Protein AF-A0A831SIT0-F1 (afdb_monomer_lite)

Radius of gyration: 18.87 Å; chains: 1; bounding box: 39×34×57 Å

Foldseek 3Di:
DDPPPPCDDCCNPPVVVVCVVCVVVVDDDDDCVCQLVPVRQGPLRDPDPVDPDSCVPQLVVLCVVDPPDDSVVSVVVVCLVPPDPVPPDPVVSVVSVVD

Sequence (99 aa):
MTFIRGSYSEQALVERPAMDLFSQLGWDVANCFNEFDEKGVSFLGRDNKSDVVLLSRLKPILQKINPGIPEQVCDEAIKILTQDRSLMGLVSANREVYE

Secondary structure (DSSP, 8-state):
----TTTTSHIIIIIHHHHHHHHHTT------TTTTTTTT--TT--SSTT--S-HHHHHHHHHHHSTT--HHHHHHHHHHHT---TTS-HHHHHHHHH-

Structure (mmCIF, N/CA/C/O backbone):
data_AF-A0A831SIT0-F1
#
_entry.id   AF-A0A831SIT0-F1
#
loop_
_atom_site.group_PDB
_atom_site.id
_atom_site.type_symbol
_atom_site.label_atom_id
_atom_site.label_alt_id
_atom_site.label_comp_id
_atom_site.label_asym_id
_atom_site.label_entity_id
_atom_site.label_seq_id
_atom_site.pdbx_PDB_ins_code
_atom_site.Cartn_x
_atom_site.Cartn_y
_atom_site.Cartn_z
_atom_site.occupancy
_atom_site.B_iso_or_equiv
_atom_site.auth_seq_id
_atom_site.auth_comp_id
_atom_site.auth_asym_id
_atom_site.auth_atom_id
_atom_site.pdbx_PDB_model_num
ATOM 1 N N . MET A 1 1 ? 18.147 -8.335 -40.231 1.00 39.97 1 MET A N 1
ATOM 2 C CA . MET A 1 1 ? 17.654 -8.705 -38.887 1.00 39.97 1 MET A CA 1
ATOM 3 C C . MET A 1 1 ? 18.080 -7.620 -37.920 1.00 39.97 1 MET A C 1
ATOM 5 O O . MET A 1 1 ? 19.233 -7.582 -37.514 1.00 39.97 1 MET A O 1
ATOM 9 N N . THR A 1 2 ? 17.186 -6.682 -37.636 1.00 43.00 2 THR A N 1
ATOM 10 C CA . THR A 1 2 ? 17.459 -5.595 -36.694 1.00 43.00 2 THR A CA 1
ATOM 11 C C . THR A 1 2 ? 17.178 -6.129 -35.296 1.00 43.00 2 THR A C 1
ATOM 13 O O . THR A 1 2 ? 16.034 -6.441 -34.978 1.00 43.00 2 THR A O 1
ATOM 16 N N . PHE A 1 3 ? 18.215 -6.301 -34.477 1.00 47.94 3 PHE A N 1
ATOM 17 C CA . PHE A 1 3 ? 18.045 -6.635 -33.066 1.00 47.94 3 PHE A CA 1
ATOM 18 C C . PHE A 1 3 ? 17.329 -5.470 -32.374 1.00 47.94 3 PHE A C 1
ATOM 20 O O . PHE A 1 3 ? 17.919 -4.408 -32.171 1.00 47.94 3 PHE A O 1
ATOM 27 N N . ILE A 1 4 ? 16.057 -5.656 -32.013 1.00 57.75 4 ILE A N 1
ATOM 28 C CA . ILE A 1 4 ? 15.346 -4.726 -31.135 1.00 57.75 4 ILE A CA 1
ATOM 29 C C . ILE A 1 4 ? 15.952 -4.890 -29.735 1.00 57.75 4 ILE A C 1
ATOM 31 O O . ILE A 1 4 ? 15.603 -5.818 -28.998 1.00 57.75 4 ILE A O 1
ATOM 35 N N . ARG A 1 5 ? 16.894 -3.997 -29.392 1.00 53.62 5 ARG A N 1
ATOM 36 C CA . ARG A 1 5 ? 17.367 -3.731 -28.022 1.00 53.62 5 ARG A CA 1
ATOM 37 C C . ARG A 1 5 ? 16.151 -3.335 -27.174 1.00 53.62 5 ARG A C 1
ATOM 39 O O . ARG A 1 5 ? 15.798 -2.168 -27.107 1.00 53.62 5 ARG A O 1
ATOM 46 N N . GLY A 1 6 ? 15.455 -4.315 -26.615 1.00 58.12 6 GLY A N 1
ATOM 47 C CA . GLY A 1 6 ? 14.201 -4.100 -25.885 1.00 58.12 6 GLY A CA 1
ATOM 48 C C . GLY A 1 6 ? 13.352 -5.357 -25.729 1.00 58.12 6 GLY A C 1
ATOM 49 O O . GLY A 1 6 ? 12.497 -5.397 -24.860 1.00 58.12 6 GLY A O 1
ATOM 50 N N . SER A 1 7 ? 13.619 -6.404 -26.518 1.00 65.75 7 SER A N 1
ATOM 51 C CA . SER A 1 7 ? 12.856 -7.664 -26.448 1.00 65.75 7 SER A CA 1
ATOM 52 C C . SER A 1 7 ? 13.192 -8.521 -25.216 1.00 65.75 7 SER A C 1
ATOM 54 O O . SER A 1 7 ? 12.416 -9.393 -24.852 1.00 65.75 7 SER A O 1
ATOM 56 N N . TYR A 1 8 ? 14.343 -8.278 -24.578 1.00 83.81 8 TYR A N 1
ATOM 57 C CA . TYR A 1 8 ? 14.828 -9.020 -23.408 1.00 83.81 8 TYR A CA 1
ATOM 58 C C . TYR A 1 8 ? 15.209 -8.058 -22.273 1.00 83.81 8 TYR A C 1
ATOM 60 O O . TYR A 1 8 ? 16.378 -7.942 -21.913 1.00 83.81 8 TYR A O 1
ATOM 68 N N . SER A 1 9 ? 14.238 -7.311 -21.751 1.00 91.88 9 SER A N 1
ATOM 69 C CA . SER A 1 9 ? 14.400 -6.473 -20.554 1.00 91.88 9 SER A CA 1
ATOM 70 C C . SER A 1 9 ? 13.416 -6.897 -19.464 1.00 91.88 9 SER A C 1
ATOM 72 O O . SER A 1 9 ? 12.387 -7.497 -19.766 1.00 91.88 9 SER A O 1
ATOM 74 N N . GLU A 1 10 ? 13.716 -6.571 -18.205 1.00 91.56 10 GLU A N 1
ATOM 75 C CA . GLU A 1 10 ? 12.807 -6.815 -17.073 1.00 91.56 10 GLU A CA 1
ATOM 76 C C . GLU A 1 10 ? 11.467 -6.087 -17.277 1.00 91.56 10 GLU A C 1
ATOM 78 O O . GLU A 1 10 ? 10.413 -6.712 -17.173 1.00 91.56 10 GLU A O 1
ATOM 83 N N . GLN A 1 11 ? 11.505 -4.845 -17.773 1.00 92.62 11 GLN A N 1
ATOM 84 C CA . GLN A 1 11 ? 10.298 -4.121 -18.165 1.00 92.62 11 GLN A CA 1
ATOM 85 C C . GLN A 1 11 ? 9.443 -4.876 -19.203 1.00 92.62 11 GLN A C 1
ATOM 87 O O . GLN A 1 11 ? 8.217 -4.911 -19.093 1.00 92.62 11 GLN A O 1
ATOM 92 N N . ALA A 1 12 ? 10.066 -5.443 -20.244 1.00 92.69 12 ALA A N 1
ATOM 93 C CA . ALA A 1 12 ? 9.344 -6.085 -21.344 1.00 92.69 12 ALA A CA 1
ATOM 94 C C . ALA A 1 12 ? 8.870 -7.506 -21.008 1.00 92.69 12 ALA A C 1
ATOM 96 O O . ALA A 1 12 ? 7.812 -7.917 -21.478 1.00 92.69 12 ALA A O 1
ATOM 97 N N . LEU A 1 13 ? 9.651 -8.254 -20.225 1.00 94.25 13 LEU A N 1
ATOM 98 C CA . LEU A 1 13 ? 9.388 -9.662 -19.922 1.00 94.25 13 LEU A CA 1
ATOM 99 C C . LEU A 1 13 ? 8.633 -9.876 -18.605 1.00 94.25 13 LEU A C 1
ATOM 101 O O . LEU A 1 13 ? 8.049 -10.942 -18.431 1.00 94.25 13 LEU A O 1
ATOM 105 N N . VAL A 1 14 ? 8.651 -8.902 -17.686 1.00 93.88 14 VAL A N 1
ATOM 106 C CA . VAL A 1 14 ? 8.096 -9.047 -16.330 1.00 93.88 14 VAL A CA 1
ATOM 107 C C . VAL A 1 14 ? 7.157 -7.896 -15.970 1.00 93.88 14 VAL A C 1
ATOM 109 O O . VAL A 1 14 ? 5.975 -8.153 -15.760 1.00 93.88 14 VAL A O 1
ATOM 112 N N . GLU A 1 15 ? 7.633 -6.644 -15.944 1.00 94.50 15 GLU A N 1
ATOM 113 C CA . GLU A 1 15 ? 6.852 -5.498 -15.435 1.00 94.50 15 GLU A CA 1
ATOM 114 C C . GLU A 1 15 ? 5.553 -5.280 -16.227 1.00 94.50 15 GLU A C 1
ATOM 116 O O . GLU A 1 15 ? 4.463 -5.323 -15.656 1.00 94.50 15 GLU A O 1
ATOM 121 N N . ARG A 1 16 ? 5.642 -5.098 -17.554 1.00 94.81 16 ARG A N 1
ATOM 122 C CA . ARG A 1 16 ? 4.459 -4.861 -18.399 1.00 94.81 16 ARG A CA 1
ATOM 123 C C . ARG A 1 16 ? 3.507 -6.060 -18.426 1.00 94.81 16 ARG A C 1
ATOM 125 O O . ARG A 1 16 ? 2.324 -5.842 -18.178 1.00 94.81 16 ARG A O 1
ATOM 132 N N . PRO A 1 17 ? 3.972 -7.311 -18.637 1.00 95.94 17 PRO A N 1
ATOM 133 C CA . PRO A 1 17 ? 3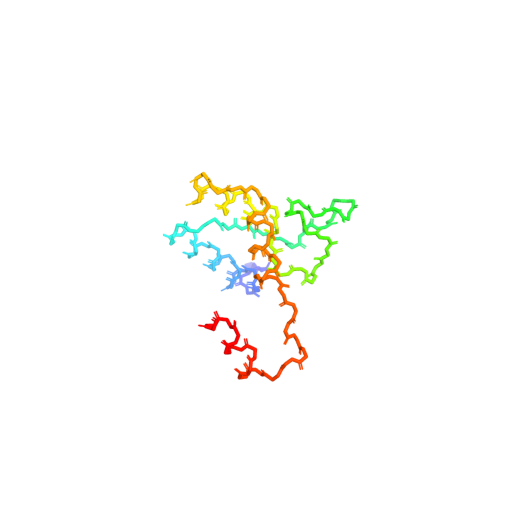.090 -8.473 -18.549 1.00 95.94 17 PRO A CA 1
ATOM 134 C C . PRO A 1 17 ? 2.369 -8.595 -17.200 1.00 95.94 17 PRO A C 1
ATOM 136 O O . PRO A 1 17 ? 1.193 -8.952 -17.169 1.00 95.94 17 PRO A O 1
ATOM 139 N N . ALA A 1 18 ? 3.040 -8.275 -16.087 1.00 96.50 18 ALA A N 1
ATOM 140 C CA . ALA A 1 18 ? 2.411 -8.257 -14.771 1.00 96.50 18 ALA A CA 1
ATOM 141 C C . ALA A 1 18 ? 1.340 -7.158 -14.671 1.00 96.50 18 ALA A C 1
ATOM 143 O O . ALA A 1 18 ? 0.223 -7.442 -14.239 1.00 96.50 18 ALA A O 1
ATOM 144 N N . MET A 1 19 ? 1.638 -5.930 -15.108 1.00 96.81 19 MET A N 1
ATOM 145 C CA . MET A 1 19 ? 0.664 -4.830 -15.134 1.00 96.81 19 MET A CA 1
ATOM 146 C C . MET A 1 19 ? -0.569 -5.165 -15.988 1.00 96.81 19 MET A C 1
ATOM 148 O O . MET A 1 19 ? -1.698 -4.901 -15.571 1.00 96.81 19 MET A O 1
ATOM 152 N N . ASP A 1 20 ? -0.369 -5.787 -17.151 1.00 97.31 20 ASP A N 1
ATOM 153 C CA . ASP A 1 20 ? -1.452 -6.210 -18.041 1.00 97.31 20 ASP A CA 1
ATOM 154 C C . ASP A 1 20 ? -2.321 -7.292 -17.382 1.00 97.31 20 ASP A C 1
ATOM 156 O O . ASP A 1 20 ? -3.550 -7.211 -17.423 1.00 97.31 20 ASP A O 1
ATOM 160 N N . LEU A 1 21 ? -1.701 -8.279 -16.724 1.00 97.81 21 LEU A N 1
ATOM 161 C CA . LEU A 1 21 ? -2.419 -9.332 -16.003 1.00 97.81 21 LEU A CA 1
ATOM 162 C C . LEU A 1 21 ? -3.245 -8.764 -14.840 1.00 97.81 21 LEU A C 1
ATOM 164 O O . LEU A 1 21 ? -4.416 -9.106 -14.695 1.00 97.81 21 LEU A O 1
ATOM 168 N N . PHE A 1 22 ? -2.669 -7.875 -14.028 1.00 97.94 22 PHE A N 1
ATOM 169 C CA . PHE A 1 22 ? -3.397 -7.236 -12.929 1.00 97.94 22 PHE A CA 1
ATOM 170 C C . PHE A 1 22 ? -4.564 -6.382 -13.436 1.00 97.94 22 PHE A C 1
ATOM 172 O O . PHE A 1 22 ? -5.658 -6.452 -12.875 1.00 97.94 22 PHE A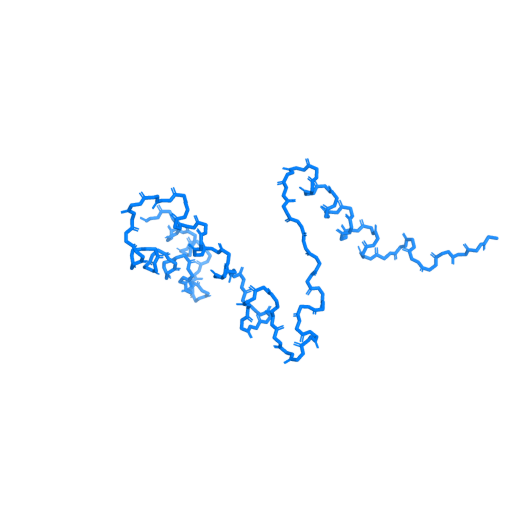 O 1
ATOM 179 N N . SER A 1 23 ? -4.372 -5.673 -14.550 1.00 97.38 23 SER A N 1
ATOM 180 C CA . SER A 1 23 ? -5.439 -4.910 -15.205 1.00 97.38 23 SER A CA 1
ATOM 181 C C . SER A 1 23 ? -6.589 -5.816 -15.664 1.00 97.38 23 SER A C 1
ATOM 183 O O . SER A 1 23 ? -7.756 -5.489 -15.454 1.00 97.38 23 SER A O 1
ATOM 185 N N . GLN A 1 24 ? -6.288 -6.995 -16.225 1.00 97.88 24 GLN A N 1
ATOM 186 C CA . GLN A 1 24 ? -7.304 -7.992 -16.604 1.00 97.88 24 GLN A CA 1
ATOM 187 C C . GLN A 1 24 ? -8.068 -8.558 -15.399 1.00 97.88 24 GLN A C 1
ATOM 189 O O . GLN A 1 24 ? -9.237 -8.916 -15.524 1.00 97.88 24 GLN A O 1
ATOM 194 N N . LEU A 1 25 ? -7.427 -8.617 -14.229 1.00 98.06 25 LEU A N 1
ATOM 195 C CA . LEU A 1 25 ? -8.047 -9.018 -12.964 1.00 98.06 25 LEU A CA 1
ATOM 196 C C . LEU A 1 25 ? -8.838 -7.879 -12.288 1.00 98.06 25 LEU A C 1
ATOM 198 O O . LEU A 1 25 ? -9.388 -8.087 -11.208 1.00 98.06 25 LEU A O 1
ATOM 202 N N . GLY A 1 26 ? -8.909 -6.695 -12.906 1.00 97.25 26 GLY A N 1
ATOM 203 C CA . GLY A 1 26 ? -9.659 -5.544 -12.401 1.00 97.25 26 GLY A CA 1
ATOM 204 C C . GLY A 1 26 ? -8.907 -4.686 -11.382 1.00 97.25 26 GLY A C 1
ATOM 205 O O . GLY A 1 26 ? -9.538 -3.910 -10.669 1.00 97.25 26 GLY A O 1
ATOM 206 N N . TRP A 1 27 ? -7.582 -4.823 -11.291 1.00 97.06 27 TRP A N 1
ATOM 207 C CA . TRP A 1 27 ? -6.750 -3.969 -10.446 1.00 97.06 27 TRP A CA 1
ATOM 208 C C . TRP A 1 27 ? -6.316 -2.709 -11.192 1.00 97.06 27 TRP A C 1
ATOM 210 O O . TRP A 1 27 ? -5.929 -2.769 -12.358 1.00 97.06 27 TRP A O 1
ATOM 220 N N . ASP A 1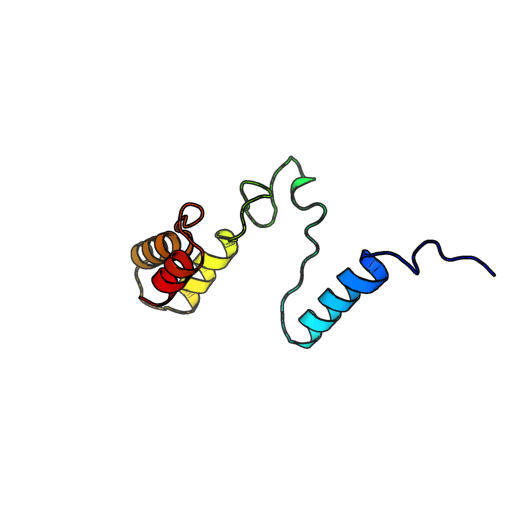 28 ? -6.289 -1.582 -10.483 1.00 93.69 28 ASP A N 1
ATOM 221 C CA . ASP A 1 28 ? -5.603 -0.381 -10.954 1.00 93.69 28 ASP A CA 1
ATOM 222 C C . ASP A 1 28 ? -4.082 -0.587 -10.878 1.00 93.69 28 ASP A C 1
ATOM 224 O O . ASP A 1 28 ? -3.549 -0.985 -9.839 1.00 93.69 28 ASP A O 1
ATOM 228 N N . VAL A 1 29 ? -3.370 -0.272 -11.962 1.00 94.88 29 VAL A N 1
ATOM 229 C CA . VAL A 1 29 ? -1.906 -0.397 -12.051 1.00 94.88 29 VAL A CA 1
ATOM 230 C C . VAL A 1 29 ? -1.248 0.958 -12.299 1.00 94.88 29 VAL A C 1
ATOM 232 O O . VAL A 1 29 ? -1.790 1.809 -13.003 1.00 94.88 29 VAL A O 1
ATOM 235 N N . ALA A 1 30 ? -0.057 1.167 -11.737 1.00 90.81 30 ALA A N 1
ATOM 236 C CA . ALA A 1 30 ? 0.720 2.391 -11.922 1.00 90.81 30 ALA A CA 1
ATOM 237 C C . ALA A 1 30 ? 2.222 2.085 -11.984 1.00 90.81 30 ALA A C 1
ATOM 239 O O . ALA A 1 30 ? 2.742 1.343 -11.151 1.00 90.81 30 ALA A O 1
ATOM 240 N N . ASN A 1 31 ? 2.930 2.696 -12.938 1.00 90.75 31 ASN A N 1
ATOM 241 C CA . ASN A 1 31 ? 4.391 2.697 -12.950 1.00 90.75 31 ASN A CA 1
ATOM 242 C C . ASN A 1 31 ? 4.891 3.829 -12.037 1.00 90.75 31 ASN A C 1
ATOM 244 O O . ASN A 1 31 ? 4.592 5.001 -12.264 1.00 90.75 31 ASN A O 1
ATOM 248 N N . CYS A 1 32 ? 5.651 3.461 -11.006 1.00 90.50 32 CYS A N 1
ATOM 249 C CA . CYS A 1 32 ? 6.147 4.379 -9.977 1.00 90.50 32 CYS A CA 1
ATOM 250 C C . CYS A 1 32 ? 7.668 4.601 -10.071 1.00 90.50 32 CYS A C 1
ATOM 252 O O . CYS A 1 32 ? 8.285 5.076 -9.121 1.00 90.50 32 CYS A O 1
ATOM 254 N N . PHE A 1 33 ? 8.301 4.244 -11.195 1.00 89.69 33 PHE A N 1
ATOM 255 C CA . PHE A 1 33 ? 9.758 4.318 -11.354 1.00 89.69 33 PHE A CA 1
ATOM 256 C C . PHE A 1 33 ? 10.287 5.748 -11.139 1.00 89.69 33 PHE A C 1
ATOM 258 O O . PHE A 1 33 ? 11.258 5.950 -10.408 1.00 89.69 33 PHE A O 1
ATOM 265 N N . ASN A 1 34 ? 9.559 6.732 -11.675 1.00 91.56 34 ASN A N 1
ATOM 266 C CA . ASN A 1 34 ? 9.865 8.163 -11.584 1.00 91.56 34 ASN A CA 1
ATOM 267 C C . ASN A 1 34 ? 9.004 8.888 -10.533 1.00 91.56 34 ASN A C 1
ATOM 269 O O . ASN A 1 34 ? 8.747 10.082 -10.656 1.00 91.56 34 ASN A O 1
ATOM 273 N N . GLU A 1 35 ? 8.514 8.175 -9.512 1.00 92.19 35 GLU A N 1
ATOM 274 C CA . GLU A 1 35 ? 7.568 8.713 -8.520 1.00 92.19 35 GLU A CA 1
ATOM 275 C C . GLU A 1 35 ? 8.023 10.025 -7.862 1.00 92.19 35 GLU A C 1
ATOM 277 O O . GLU A 1 35 ? 7.192 10.883 -7.584 1.00 92.19 35 GLU A O 1
ATOM 282 N N . PHE A 1 36 ? 9.328 10.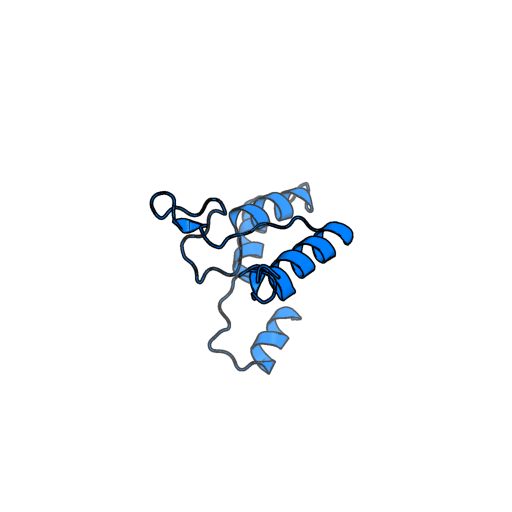182 -7.634 1.00 93.56 36 PHE A N 1
ATOM 283 C CA . PHE A 1 36 ? 9.919 11.319 -6.920 1.00 93.56 36 PHE A CA 1
ATOM 284 C C . PHE A 1 36 ? 10.687 12.282 -7.839 1.00 93.56 36 PHE A C 1
ATOM 286 O O . PHE A 1 36 ? 11.318 13.221 -7.350 1.00 93.56 36 PHE A O 1
ATOM 293 N N . ASP A 1 37 ? 10.678 12.065 -9.155 1.00 92.69 37 ASP A N 1
ATOM 294 C CA . ASP A 1 37 ? 11.490 12.860 -10.087 1.00 92.69 37 ASP A CA 1
ATOM 295 C C . ASP A 1 37 ? 11.006 14.316 -10.159 1.00 92.69 37 ASP A C 1
ATOM 297 O O . ASP A 1 37 ? 11.788 15.250 -10.361 1.00 92.69 37 ASP A O 1
ATOM 301 N N . GLU A 1 38 ? 9.713 14.537 -9.921 1.00 88.44 38 GLU A N 1
ATOM 302 C CA . GLU A 1 38 ? 9.121 15.866 -9.868 1.00 88.44 38 GLU A CA 1
ATOM 303 C C . GLU A 1 38 ? 9.363 16.522 -8.504 1.00 88.44 38 GLU A C 1
ATOM 305 O O . GLU A 1 38 ? 8.596 16.377 -7.553 1.00 88.44 38 GLU A O 1
ATOM 310 N N . LYS A 1 39 ? 10.452 17.296 -8.413 1.00 87.44 39 LYS A N 1
ATOM 311 C CA . LYS A 1 39 ? 10.801 18.120 -7.236 1.00 87.44 39 LYS A CA 1
ATOM 312 C C . LYS A 1 39 ? 10.966 17.323 -5.930 1.00 87.44 39 LYS A C 1
ATOM 314 O O . LYS A 1 39 ? 10.911 17.918 -4.857 1.00 87.44 39 LYS A O 1
ATOM 319 N N . GLY A 1 40 ? 11.178 16.007 -6.005 1.00 87.44 40 GLY A N 1
ATOM 320 C CA . GLY A 1 40 ? 11.283 15.146 -4.827 1.00 87.44 40 GLY A CA 1
ATOM 321 C C . GLY A 1 40 ? 9.947 14.853 -4.144 1.00 87.44 40 GLY A C 1
ATOM 322 O O . GLY A 1 40 ? 9.957 14.340 -3.030 1.00 87.44 40 GLY A O 1
ATOM 323 N N . VAL A 1 41 ? 8.811 15.183 -4.768 1.00 89.38 41 VAL A N 1
ATOM 324 C CA . VAL A 1 41 ? 7.476 14.973 -4.195 1.00 89.38 41 VAL A CA 1
ATOM 325 C C . VAL A 1 41 ? 6.836 13.752 -4.842 1.00 89.38 41 VAL A C 1
ATOM 327 O O . VAL A 1 41 ? 6.735 13.678 -6.062 1.00 89.38 41 VAL A O 1
ATOM 330 N N . SER A 1 42 ? 6.368 12.809 -4.023 1.00 92.50 42 SER A N 1
ATOM 331 C CA . SER A 1 42 ? 5.602 11.655 -4.499 1.00 92.50 42 SER A CA 1
ATOM 332 C C . SER A 1 42 ? 4.192 12.075 -4.919 1.00 92.50 42 SER A C 1
ATOM 334 O O . SER A 1 42 ? 3.412 12.578 -4.107 1.00 92.50 42 SER A O 1
ATOM 336 N N . PHE A 1 43 ? 3.807 11.768 -6.160 1.00 89.31 43 PHE A N 1
ATOM 337 C CA . PHE A 1 43 ? 2.411 11.906 -6.598 1.00 89.31 43 PHE A CA 1
ATOM 338 C C . PHE A 1 43 ? 1.461 10.880 -5.945 1.00 89.31 43 PHE A C 1
ATOM 340 O O . PHE A 1 43 ? 0.242 11.009 -6.055 1.00 89.31 43 PHE A O 1
ATOM 347 N N . LEU A 1 44 ? 1.994 9.861 -5.259 1.00 90.62 44 LEU A N 1
ATOM 348 C CA . LEU A 1 44 ? 1.226 8.917 -4.442 1.00 90.62 44 LEU A CA 1
ATOM 349 C C . LEU A 1 44 ? 1.140 9.346 -2.971 1.00 90.62 44 LEU A C 1
ATOM 351 O O . LEU A 1 44 ? 0.484 8.665 -2.183 1.00 90.62 44 LEU A O 1
ATOM 355 N N . GLY A 1 45 ? 1.758 10.467 -2.590 1.00 91.00 45 GLY A N 1
ATOM 356 C CA . GLY A 1 45 ? 1.742 10.984 -1.222 1.00 91.00 45 GLY A CA 1
ATOM 357 C C . GLY A 1 45 ? 2.599 10.183 -0.240 1.00 91.00 45 GLY A C 1
ATOM 358 O O . GLY A 1 45 ? 2.266 10.147 0.940 1.00 91.00 45 GLY A O 1
ATOM 359 N N . ARG A 1 46 ? 3.652 9.510 -0.719 1.00 92.94 46 ARG A N 1
ATOM 360 C CA . ARG A 1 46 ? 4.686 8.909 0.139 1.00 92.94 46 ARG A CA 1
ATOM 361 C C . ARG A 1 46 ? 5.671 9.978 0.595 1.00 92.94 46 ARG A C 1
ATOM 363 O O . ARG A 1 46 ? 6.054 10.836 -0.201 1.00 92.94 4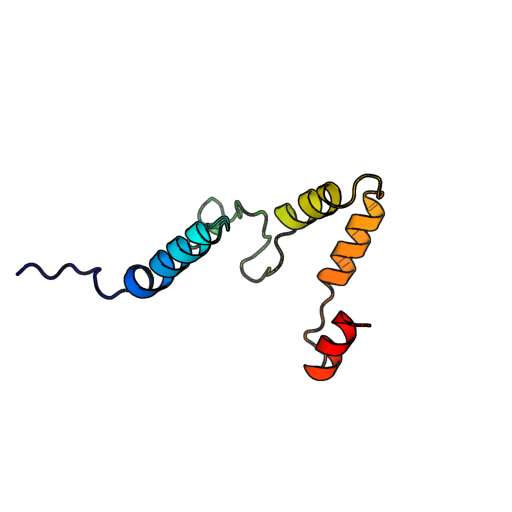6 ARG A O 1
ATOM 370 N N . ASP A 1 47 ? 6.145 9.870 1.826 1.00 90.81 47 ASP A N 1
ATOM 371 C CA . ASP A 1 47 ? 7.216 10.728 2.327 1.00 90.81 47 ASP A CA 1
ATOM 372 C C . ASP A 1 47 ? 8.566 10.273 1.760 1.00 90.81 47 ASP A C 1
ATOM 374 O O . ASP A 1 47 ? 9.439 11.090 1.463 1.00 90.81 47 ASP A O 1
ATOM 378 N N . ASN A 1 48 ? 8.754 8.960 1.579 1.00 90.56 48 ASN A N 1
ATOM 379 C CA . ASN A 1 48 ? 9.984 8.398 1.026 1.00 90.56 48 ASN A CA 1
ATOM 380 C C . ASN A 1 48 ? 9.786 7.012 0.364 1.00 90.56 48 ASN A C 1
ATOM 382 O O . ASN A 1 48 ? 8.745 6.367 0.477 1.00 90.56 48 ASN A O 1
ATOM 386 N N . LYS A 1 49 ? 10.831 6.515 -0.319 1.00 89.62 49 LYS A N 1
ATOM 387 C CA . LYS A 1 49 ? 10.815 5.232 -1.055 1.00 89.62 49 LYS A CA 1
ATOM 388 C C . LYS A 1 49 ? 10.734 3.972 -0.181 1.00 89.62 49 LYS A C 1
ATOM 390 O O . LYS A 1 49 ? 10.564 2.889 -0.744 1.00 89.62 49 LYS A O 1
ATOM 395 N N . SER A 1 50 ? 10.839 4.078 1.142 1.00 89.19 50 SER A N 1
ATOM 396 C CA . SER A 1 50 ? 10.658 2.949 2.066 1.00 89.19 50 SER A CA 1
A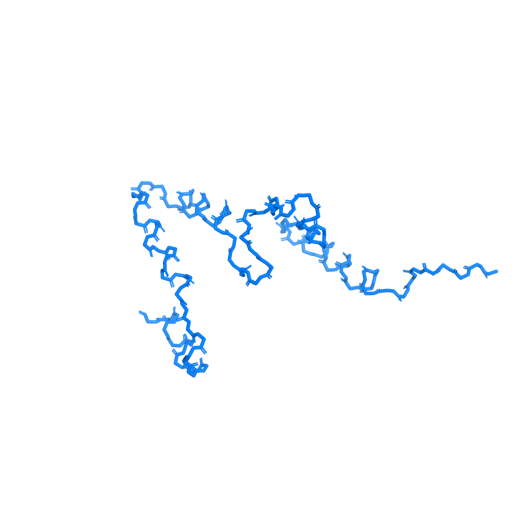TOM 397 C C . SER A 1 50 ? 9.216 2.785 2.555 1.00 89.19 50 SER A C 1
ATOM 399 O O . SER A 1 50 ? 8.875 1.714 3.045 1.00 89.19 50 SER A O 1
ATOM 401 N N . ASP A 1 51 ? 8.342 3.778 2.352 1.00 89.81 51 ASP A N 1
ATOM 402 C CA . ASP A 1 51 ? 6.957 3.710 2.830 1.00 89.81 51 ASP A CA 1
ATOM 403 C C . ASP A 1 51 ? 6.176 2.640 2.063 1.00 89.81 51 ASP A C 1
ATOM 405 O O . ASP A 1 51 ? 5.948 2.781 0.863 1.00 89.81 51 ASP A O 1
ATOM 409 N N . VAL A 1 52 ? 5.758 1.567 2.727 1.00 88.88 52 VAL A N 1
ATOM 410 C CA . VAL A 1 52 ? 5.034 0.457 2.075 1.00 88.88 52 VAL A CA 1
ATOM 411 C C . VAL A 1 52 ? 3.511 0.619 2.105 1.00 88.88 52 VAL A C 1
ATOM 413 O O . VAL A 1 52 ? 2.805 -0.089 1.392 1.00 88.88 52 VAL A O 1
ATOM 416 N N . VAL A 1 53 ? 2.993 1.561 2.902 1.00 92.69 53 VAL A N 1
ATOM 417 C CA . VAL A 1 53 ? 1.556 1.845 3.028 1.00 92.69 53 VAL A CA 1
ATOM 418 C C . VAL A 1 53 ? 1.239 3.222 2.446 1.00 92.69 53 VAL A C 1
ATOM 420 O O . VAL A 1 53 ? 1.773 4.233 2.890 1.00 92.69 53 VAL A O 1
ATOM 423 N N . LEU A 1 54 ? 0.322 3.275 1.475 1.00 94.06 54 LEU A N 1
ATOM 424 C CA . LEU A 1 54 ? -0.133 4.523 0.854 1.00 94.06 54 LEU A CA 1
ATOM 425 C C . LEU A 1 54 ? -1.293 5.135 1.650 1.00 94.06 54 LEU A C 1
ATOM 427 O O . LEU A 1 54 ? -2.462 4.882 1.352 1.00 94.06 54 LEU A O 1
ATOM 431 N N . LEU A 1 55 ? -0.984 5.956 2.657 1.00 93.88 55 LEU A N 1
ATOM 432 C CA . LEU A 1 55 ? -1.995 6.589 3.519 1.00 93.88 55 LEU A CA 1
ATOM 433 C C . LEU A 1 55 ? -2.989 7.467 2.745 1.00 93.88 55 LEU A C 1
ATOM 435 O O . LEU A 1 55 ? -4.184 7.460 3.048 1.00 93.88 55 LEU A O 1
ATOM 439 N N . SER A 1 56 ? -2.507 8.143 1.697 1.00 92.56 56 SER A N 1
ATOM 440 C CA . SER A 1 56 ? -3.304 8.945 0.758 1.00 92.56 56 SER A CA 1
ATOM 441 C C . SER A 1 56 ? -4.434 8.154 0.085 1.00 92.56 56 SER A C 1
ATOM 443 O O . SER A 1 56 ? -5.457 8.730 -0.280 1.00 92.56 56 SER A O 1
ATOM 445 N N . ARG A 1 57 ? -4.272 6.831 -0.060 1.00 93.25 57 ARG A N 1
ATOM 446 C CA . ARG A 1 57 ? -5.277 5.913 -0.615 1.00 93.25 57 ARG A CA 1
ATOM 447 C C . ARG A 1 57 ? -6.030 5.155 0.471 1.00 93.25 57 ARG A C 1
ATOM 449 O O . ARG A 1 57 ? -7.242 4.988 0.361 1.00 93.25 57 ARG A O 1
ATOM 456 N N . LEU A 1 58 ? -5.330 4.713 1.515 1.00 95.06 58 LEU A N 1
ATOM 457 C CA . LEU A 1 58 ? -5.905 3.912 2.592 1.00 95.06 58 LEU A CA 1
ATOM 458 C C . LEU A 1 58 ? -6.999 4.678 3.340 1.00 95.06 58 LEU A C 1
ATOM 460 O O . LEU A 1 58 ? -8.104 4.159 3.482 1.00 95.06 58 LEU A O 1
ATOM 464 N N . LYS A 1 59 ? -6.727 5.914 3.781 1.00 94.81 59 LYS A N 1
ATOM 465 C CA . LYS A 1 59 ? -7.667 6.676 4.618 1.00 94.81 59 LYS A CA 1
ATOM 466 C C . LYS A 1 59 ? -9.005 6.958 3.911 1.00 94.81 59 LYS A C 1
ATOM 468 O O . LYS A 1 59 ? -10.039 6.616 4.489 1.00 94.81 59 LYS A O 1
ATOM 473 N N . PRO A 1 60 ? -9.038 7.475 2.663 1.00 94.56 60 PRO A N 1
ATOM 474 C CA . PRO A 1 60 ? -10.304 7.701 1.962 1.00 94.56 60 PRO A CA 1
ATOM 475 C C . PRO A 1 60 ? -11.106 6.417 1.722 1.00 94.56 60 PRO A C 1
ATOM 477 O O . PRO A 1 60 ? -12.331 6.421 1.835 1.00 94.56 60 PRO A O 1
ATOM 480 N N . ILE A 1 61 ? -10.436 5.303 1.406 1.00 95.25 61 ILE A N 1
ATOM 481 C CA . ILE A 1 61 ? -11.116 4.021 1.190 1.00 95.25 61 ILE A CA 1
ATOM 482 C C . ILE A 1 61 ? -11.657 3.459 2.504 1.00 95.25 61 ILE A C 1
ATOM 484 O O . ILE A 1 61 ? -12.794 2.994 2.527 1.00 95.25 61 ILE A O 1
ATOM 488 N N . LEU A 1 62 ? -10.901 3.557 3.598 1.00 95.75 62 LEU A N 1
ATOM 489 C CA . LEU A 1 62 ? -11.339 3.099 4.914 1.00 95.75 62 LEU A CA 1
ATOM 490 C C . LEU A 1 62 ? -12.603 3.839 5.378 1.00 95.75 62 LEU A C 1
ATOM 492 O O . LEU A 1 62 ? -13.531 3.206 5.877 1.00 95.75 62 LEU A O 1
ATOM 496 N N . GLN A 1 63 ? -12.674 5.150 5.134 1.00 95.50 63 GLN A N 1
ATOM 497 C CA . GLN A 1 63 ? -13.873 5.958 5.377 1.00 95.50 63 GLN A CA 1
ATOM 498 C C . GLN A 1 63 ? -15.031 5.561 4.449 1.00 95.50 63 GLN A C 1
ATOM 500 O O . GLN A 1 63 ? -16.175 5.454 4.886 1.00 95.50 63 GLN A O 1
ATOM 505 N N . LYS A 1 64 ? -14.743 5.305 3.166 1.00 96.00 64 LYS A N 1
ATOM 506 C CA . LYS A 1 64 ? -15.750 4.921 2.165 1.00 96.00 64 LYS A CA 1
ATOM 507 C C . LYS A 1 64 ? -16.422 3.585 2.485 1.00 96.00 64 LYS A C 1
ATOM 509 O O . LYS A 1 64 ? -17.630 3.464 2.298 1.00 96.00 64 LYS A O 1
ATOM 514 N N . ILE A 1 65 ? -15.658 2.582 2.918 1.00 96.31 65 ILE A N 1
ATOM 515 C CA . ILE A 1 65 ? -16.197 1.242 3.207 1.00 96.31 65 ILE A CA 1
ATOM 516 C C . ILE A 1 65 ? -16.870 1.157 4.585 1.00 96.31 65 ILE A C 1
ATOM 518 O O . ILE A 1 65 ? -17.628 0.222 4.819 1.00 96.31 65 ILE A O 1
ATOM 522 N N . ASN A 1 66 ? -16.636 2.134 5.470 1.00 95.69 66 ASN A N 1
ATOM 523 C CA . ASN A 1 66 ? -17.212 2.197 6.815 1.00 95.69 66 ASN A CA 1
ATOM 524 C C . ASN A 1 66 ? -18.054 3.473 7.027 1.00 95.69 66 ASN A C 1
ATOM 526 O O . ASN A 1 66 ? -17.694 4.333 7.842 1.00 95.69 66 ASN A O 1
ATOM 530 N N . PRO A 1 67 ? -19.181 3.633 6.311 1.00 93.94 67 PRO A N 1
ATOM 531 C CA . PRO A 1 67 ? -20.013 4.821 6.447 1.00 93.94 67 PRO A CA 1
ATOM 532 C C . PRO A 1 67 ? -20.554 4.951 7.879 1.00 93.94 67 PRO A C 1
ATOM 534 O O . PRO A 1 67 ? -21.113 4.009 8.435 1.00 93.94 67 PRO A O 1
ATOM 537 N N . GLY A 1 68 ? -20.408 6.140 8.467 1.00 92.38 68 GLY A N 1
ATOM 538 C CA . GLY A 1 68 ? -20.896 6.446 9.818 1.00 92.38 68 GLY A CA 1
ATOM 539 C C . GLY A 1 68 ? -19.887 6.212 10.945 1.00 92.38 68 GLY A C 1
ATOM 540 O O . GLY A 1 68 ? -20.192 6.534 12.092 1.00 92.38 68 GLY A O 1
ATOM 541 N N . ILE A 1 69 ? -18.686 5.711 10.644 1.00 94.81 69 ILE A N 1
ATOM 542 C CA . ILE A 1 69 ? -17.594 5.651 11.621 1.00 94.81 69 ILE A CA 1
ATOM 543 C C . ILE A 1 69 ? -16.901 7.026 11.711 1.00 94.81 69 ILE A C 1
ATOM 545 O O . ILE A 1 69 ? -16.584 7.611 10.672 1.00 94.81 69 ILE A O 1
ATOM 549 N N . PRO A 1 70 ? -16.641 7.560 12.924 1.00 95.19 70 PRO A N 1
ATOM 550 C CA . PRO A 1 70 ? -15.896 8.804 13.090 1.00 95.19 70 PRO A CA 1
ATOM 551 C C . PRO A 1 70 ? -14.490 8.725 12.495 1.00 95.19 70 PRO A C 1
ATOM 553 O O . PRO A 1 70 ? -13.817 7.697 12.586 1.00 95.19 70 PRO A O 1
ATOM 556 N N . GLU A 1 71 ? -14.006 9.843 11.958 1.00 93.75 71 GLU A N 1
ATOM 557 C CA . GLU A 1 71 ? -12.668 9.924 11.367 1.00 93.75 71 GLU A CA 1
ATOM 558 C C . GLU A 1 71 ? -11.569 9.495 12.347 1.00 93.75 71 GLU A C 1
ATOM 560 O O . GLU A 1 71 ? -10.672 8.751 11.959 1.00 93.75 71 GLU A O 1
ATOM 565 N N . GLN A 1 72 ? -11.691 9.858 13.629 1.00 95.31 72 GLN A N 1
ATOM 566 C CA . GLN A 1 72 ? -10.710 9.478 14.649 1.00 95.31 72 GLN A CA 1
ATOM 567 C C . GLN A 1 72 ? -10.558 7.957 14.778 1.00 95.31 72 GLN A C 1
ATOM 569 O O . GLN A 1 72 ? -9.460 7.466 15.005 1.00 95.31 72 GLN A O 1
ATOM 574 N N . VAL A 1 73 ? -11.638 7.192 14.597 1.00 95.88 73 VAL A N 1
ATOM 575 C CA . VAL A 1 73 ? -11.585 5.723 14.661 1.00 95.88 73 VAL A CA 1
ATOM 576 C C . VAL A 1 73 ? -10.867 5.154 13.434 1.00 95.88 73 VAL A C 1
ATOM 578 O O . VAL A 1 73 ? -10.119 4.186 13.558 1.00 95.88 73 VAL A O 1
ATOM 581 N N . CYS A 1 74 ? -11.035 5.773 12.260 1.00 95.56 74 CYS A N 1
ATOM 582 C CA . CYS A 1 74 ? -10.255 5.416 11.072 1.00 95.56 74 CYS A CA 1
ATOM 583 C C . CYS A 1 74 ? -8.761 5.700 11.285 1.00 95.56 74 CYS A C 1
ATOM 585 O O . CYS A 1 74 ? -7.927 4.888 10.896 1.00 95.56 74 CYS A O 1
ATOM 587 N N . ASP A 1 75 ? -8.425 6.819 11.931 1.00 95.69 75 ASP A N 1
ATOM 588 C CA . ASP A 1 75 ? -7.039 7.168 12.249 1.00 95.69 75 ASP A CA 1
ATOM 589 C C . ASP A 1 75 ? -6.410 6.173 13.238 1.00 95.69 75 ASP A C 1
ATOM 591 O O . ASP A 1 75 ? -5.274 5.746 13.035 1.00 95.69 75 ASP A O 1
ATOM 595 N N . GLU A 1 76 ? -7.145 5.736 14.267 1.00 95.94 76 GLU A N 1
ATOM 596 C CA . GLU A 1 76 ? -6.675 4.678 15.174 1.00 95.94 76 GLU A CA 1
ATOM 597 C C . GLU A 1 76 ? -6.473 3.340 14.448 1.00 95.94 76 GLU A C 1
ATOM 599 O O . GLU A 1 76 ? -5.449 2.683 14.634 1.00 95.94 76 GLU A O 1
ATOM 604 N N . ALA A 1 77 ? -7.393 2.954 13.560 1.00 94.75 77 ALA A N 1
ATOM 605 C CA . ALA A 1 77 ? -7.237 1.742 12.757 1.00 94.75 77 ALA A CA 1
ATOM 606 C C . ALA A 1 77 ? -5.988 1.805 11.861 1.00 94.75 77 ALA A C 1
ATOM 608 O O . ALA A 1 77 ? -5.248 0.827 11.761 1.00 94.75 77 ALA A O 1
ATOM 609 N N . ILE A 1 78 ? -5.710 2.961 11.251 1.00 95.56 78 ILE A N 1
ATOM 610 C CA . ILE A 1 78 ? -4.494 3.168 10.458 1.00 95.56 78 ILE A CA 1
ATOM 611 C C . ILE A 1 78 ? -3.247 2.968 11.323 1.00 95.56 78 ILE A C 1
ATOM 613 O O . ILE A 1 78 ? -2.355 2.239 10.898 1.00 95.56 78 ILE A O 1
ATOM 617 N N . LYS A 1 79 ? -3.199 3.527 12.541 1.00 94.75 79 LYS A N 1
ATOM 618 C CA . LYS A 1 79 ? -2.057 3.338 13.455 1.00 94.75 79 LYS A CA 1
ATOM 619 C C . LYS A 1 79 ? -1.786 1.861 13.748 1.00 94.75 79 LYS A C 1
ATOM 621 O O . LYS A 1 79 ? -0.627 1.456 13.756 1.00 94.75 79 LYS A O 1
ATOM 626 N N . ILE A 1 80 ? -2.835 1.063 13.956 1.00 92.38 80 ILE A N 1
ATOM 627 C CA . ILE A 1 80 ? -2.722 -0.384 14.210 1.00 92.38 80 ILE A CA 1
ATOM 628 C C . ILE A 1 80 ? -2.185 -1.115 12.969 1.00 92.38 80 ILE A C 1
ATOM 630 O O . ILE A 1 80 ? -1.271 -1.941 13.069 1.00 92.38 80 ILE A O 1
ATOM 634 N N . LEU A 1 81 ? -2.722 -0.787 11.788 1.00 91.38 81 LEU A N 1
ATOM 635 C CA . LEU A 1 81 ? -2.301 -1.375 10.512 1.00 91.38 81 LEU A CA 1
ATOM 636 C C . LEU A 1 81 ? -0.844 -1.040 10.168 1.00 91.38 81 LEU A C 1
ATOM 638 O O . LEU A 1 81 ? -0.150 -1.870 9.587 1.00 91.38 81 LEU A O 1
ATOM 642 N N . THR A 1 82 ? -0.371 0.151 10.538 1.00 91.69 82 THR A N 1
ATOM 643 C CA . THR A 1 82 ? 0.998 0.616 10.267 1.00 91.69 82 THR A CA 1
ATOM 644 C C . THR A 1 82 ? 1.956 0.427 11.440 1.00 91.69 82 THR A C 1
ATOM 646 O O . THR A 1 82 ? 3.062 0.961 11.409 1.00 91.69 82 THR A O 1
ATOM 649 N N . GLN A 1 83 ? 1.548 -0.280 12.496 1.00 90.38 83 GLN A N 1
ATOM 650 C CA . GLN A 1 83 ? 2.395 -0.500 13.664 1.00 90.38 83 GLN A CA 1
ATOM 651 C C . GLN A 1 83 ? 3.676 -1.251 13.270 1.00 90.38 83 GLN A C 1
ATOM 653 O O . GLN A 1 83 ? 3.625 -2.302 12.623 1.00 90.38 83 GLN A O 1
ATOM 658 N N . ASP A 1 84 ? 4.823 -0.712 13.689 1.00 88.75 84 ASP A N 1
ATOM 659 C CA . ASP A 1 84 ? 6.126 -1.316 13.433 1.00 88.75 84 ASP A CA 1
ATOM 660 C C . ASP A 1 84 ? 6.291 -2.609 14.239 1.00 88.75 84 ASP A C 1
ATOM 662 O O . ASP A 1 84 ? 6.196 -2.625 15.467 1.00 88.75 84 ASP A O 1
ATOM 666 N N . ARG A 1 85 ? 6.545 -3.700 13.518 1.00 89.44 85 ARG A N 1
ATOM 667 C CA . ARG A 1 85 ? 6.789 -5.042 14.064 1.00 89.44 85 ARG A CA 1
ATOM 668 C C . ARG A 1 85 ? 8.145 -5.591 13.630 1.00 89.44 85 ARG A C 1
ATOM 670 O O . ARG A 1 85 ? 8.418 -6.773 13.812 1.00 89.44 85 ARG A O 1
ATOM 677 N N . SER A 1 86 ? 9.008 -4.746 13.065 1.00 87.69 86 SER A N 1
ATOM 678 C CA . SER A 1 86 ? 10.314 -5.142 12.526 1.00 87.69 86 SER A CA 1
ATOM 679 C C . SER A 1 86 ? 11.253 -5.748 13.575 1.00 87.69 86 SER A C 1
ATOM 681 O O . SER A 1 86 ? 12.105 -6.567 13.237 1.00 87.69 86 SER A O 1
ATOM 683 N N . LEU A 1 87 ? 11.077 -5.389 14.851 1.00 92.38 87 LEU A N 1
ATOM 684 C CA . LEU A 1 87 ? 11.859 -5.916 15.974 1.00 92.38 87 LEU A CA 1
ATOM 685 C C . LEU A 1 87 ? 11.334 -7.252 16.525 1.00 92.38 87 LEU A C 1
ATOM 687 O O . LEU A 1 87 ? 11.983 -7.867 17.372 1.00 92.38 87 LEU A O 1
ATOM 691 N N . MET A 1 88 ? 10.164 -7.709 16.078 1.00 92.19 88 MET A N 1
ATOM 692 C CA . MET A 1 88 ? 9.580 -8.970 16.520 1.00 92.19 88 MET A CA 1
ATOM 693 C C . MET A 1 88 ? 10.090 -10.140 15.672 1.00 92.19 88 MET A C 1
ATOM 695 O O . MET A 1 88 ? 10.397 -10.002 14.490 1.00 92.19 88 MET A O 1
ATOM 699 N N . GLY A 1 89 ? 10.121 -11.341 16.255 1.00 95.25 89 GLY A N 1
ATOM 700 C CA . GLY A 1 89 ? 10.291 -12.559 15.461 1.00 95.25 89 GLY A CA 1
ATOM 701 C C . GLY A 1 89 ? 9.102 -12.761 14.514 1.00 95.25 89 GLY A C 1
ATOM 702 O O . GLY A 1 89 ? 7.970 -12.462 14.889 1.00 95.25 89 GLY A O 1
ATOM 703 N N . LEU A 1 90 ? 9.340 -13.323 13.322 1.00 90.75 90 LEU A N 1
ATOM 704 C CA . LEU A 1 90 ? 8.315 -13.507 12.276 1.00 90.75 90 LEU A CA 1
ATOM 705 C C . LEU A 1 90 ? 7.024 -14.166 12.789 1.00 90.75 90 LEU A C 1
ATOM 707 O O . LEU A 1 90 ? 5.929 -13.752 12.423 1.00 90.75 90 LEU A O 1
ATOM 711 N N . VAL A 1 91 ? 7.147 -15.173 13.662 1.00 93.81 91 VAL A N 1
ATOM 712 C CA . VAL A 1 91 ? 5.994 -15.879 14.246 1.00 93.81 91 VAL A CA 1
ATOM 713 C C . VAL A 1 91 ? 5.177 -14.958 15.156 1.00 93.81 91 VAL A C 1
ATOM 715 O O . VAL A 1 91 ? 3.953 -14.940 15.057 1.00 93.81 91 VAL A O 1
ATOM 718 N N . SER A 1 92 ? 5.839 -14.178 16.013 1.00 92.94 92 SER A N 1
ATOM 719 C CA . SER A 1 92 ? 5.174 -13.235 16.919 1.00 92.94 92 SER A CA 1
ATOM 720 C C . SER A 1 92 ? 4.532 -12.080 16.154 1.00 92.94 92 SER A C 1
ATOM 722 O O . SER A 1 92 ? 3.378 -11.762 16.414 1.00 92.94 92 SER A O 1
ATOM 724 N N . ALA A 1 93 ? 5.237 -11.516 15.166 1.00 90.62 93 ALA A N 1
ATOM 725 C CA . ALA A 1 93 ? 4.706 -10.459 14.305 1.00 90.62 93 ALA A CA 1
ATOM 726 C C . ALA A 1 93 ? 3.447 -10.916 13.556 1.00 90.62 93 ALA A C 1
ATOM 728 O O . ALA A 1 93 ? 2.470 -10.180 13.485 1.00 90.62 93 ALA A O 1
ATOM 729 N N . ASN A 1 94 ? 3.454 -12.145 13.026 1.00 90.50 94 ASN A N 1
ATOM 730 C CA . ASN A 1 94 ? 2.297 -12.706 12.335 1.00 90.50 94 ASN A CA 1
ATOM 731 C C . ASN A 1 94 ? 1.125 -12.949 13.293 1.00 90.50 94 ASN A C 1
ATOM 733 O O . ASN A 1 94 ? -0.018 -12.704 12.932 1.00 90.50 94 ASN A O 1
ATOM 737 N N . ARG A 1 95 ? 1.399 -13.412 14.519 1.00 91.25 95 ARG A N 1
ATOM 738 C CA . ARG A 1 95 ? 0.364 -13.646 15.531 1.00 91.25 95 ARG A CA 1
ATOM 739 C C . ARG A 1 95 ? -0.405 -12.367 15.874 1.00 91.25 95 ARG A C 1
ATOM 741 O O . ARG A 1 95 ? -1.626 -12.420 15.905 1.00 91.25 95 ARG A O 1
ATOM 748 N N . GLU A 1 96 ? 0.281 -11.236 16.029 1.00 87.75 96 GLU A N 1
ATOM 749 C CA . GLU A 1 96 ? -0.359 -9.939 16.312 1.00 87.75 96 GLU A CA 1
ATOM 750 C C . GLU A 1 96 ? -1.318 -9.444 15.219 1.00 87.75 96 GLU A C 1
ATOM 752 O O . GLU A 1 96 ? -2.126 -8.563 15.478 1.00 87.75 96 GLU A O 1
ATOM 757 N N . VAL A 1 97 ? -1.232 -9.958 13.989 1.00 84.62 97 VAL A N 1
ATOM 758 C CA . VAL A 1 97 ? -2.176 -9.585 12.920 1.00 84.62 97 VAL A CA 1
ATOM 759 C C . VAL A 1 97 ? -3.535 -10.272 13.108 1.00 84.62 97 VAL A C 1
ATOM 761 O O . VAL A 1 97 ? -4.544 -9.781 12.606 1.00 84.62 97 VAL A O 1
ATOM 764 N N . TYR A 1 98 ? -3.565 -11.411 13.805 1.00 81.75 98 TYR A N 1
ATOM 765 C CA . TYR A 1 98 ? -4.763 -12.237 13.986 1.00 81.75 98 TYR A CA 1
ATOM 766 C C . TYR A 1 98 ? -5.377 -12.157 15.390 1.00 81.75 98 TYR A C 1
ATOM 768 O O . TYR A 1 98 ? -6.491 -12.653 15.570 1.00 81.75 98 TYR A O 1
ATOM 776 N N . GLU A 1 99 ? -4.657 -11.603 16.368 1.00 75.12 99 GLU A N 1
ATOM 777 C CA . GLU A 1 99 ? -5.149 -11.348 17.732 1.00 75.12 99 GLU A CA 1
ATOM 778 C C . GLU A 1 99 ? -5.822 -9.976 17.841 1.00 75.12 99 GLU A C 1
ATOM 780 O O . GLU A 1 99 ? -6.877 -9.914 18.513 1.00 75.12 99 GLU A O 1
#

pLDDT: mean 89.74, std 11.15, range [39.97, 98.06]